Protein AF-A0A7V6AM69-F1 (afdb_monomer_lite)

pLDDT: mean 84.35, std 16.84, range [50.66, 98.56]

Radius of gyration: 23.15 Å; chains: 1; bounding box: 68×23×54 Å

Foldseek 3Di:
DVVVVVVVVVVVVPPPPPPPPPPDDPDDQDAQDKDKAWDADPVRHTFWIKIKGFHDWDQDPVGIKTWIWIWTATPVRHTDDIDIDIDD

Structure (mmCIF, N/CA/C/O backbone):
data_AF-A0A7V6AM69-F1
#
_entry.id   AF-A0A7V6AM69-F1
#
loop_
_atom_site.group_PDB
_atom_site.id
_atom_site.type_symbol
_atom_site.label_atom_id
_atom_site.label_alt_id
_atom_site.label_comp_id
_atom_site.label_asym_id
_atom_site.label_entity_id
_atom_site.label_seq_id
_atom_site.pdbx_PDB_ins_code
_atom_site.Cartn_x
_atom_site.Cartn_y
_atom_site.Cartn_z
_atom_site.occupancy
_atom_site.B_iso_or_equiv
_atom_site.auth_seq_id
_atom_site.auth_comp_id
_atom_site.auth_asym_id
_atom_site.auth_atom_id
_atom_site.pdbx_PDB_model_num
ATOM 1 N N . MET A 1 1 ? -52.709 -13.261 33.079 1.00 50.66 1 MET A N 1
ATOM 2 C CA . MET A 1 1 ? -52.247 -13.429 31.679 1.00 50.66 1 MET A CA 1
ATOM 3 C C . MET A 1 1 ? -51.638 -12.167 31.043 1.00 50.66 1 MET A C 1
ATOM 5 O O . MET A 1 1 ? -50.941 -12.318 30.055 1.00 50.66 1 MET A O 1
ATOM 9 N N . ARG A 1 2 ? -51.813 -10.943 31.586 1.00 54.94 2 ARG A N 1
ATOM 10 C CA . ARG A 1 2 ? -51.232 -9.697 31.017 1.00 54.94 2 ARG A CA 1
ATOM 11 C C . ARG A 1 2 ? -49.728 -9.488 31.259 1.00 54.94 2 ARG A C 1
ATOM 13 O O . ARG A 1 2 ? -49.110 -8.710 30.546 1.00 54.94 2 ARG A O 1
ATOM 20 N N . THR A 1 3 ? -49.139 -10.163 32.243 1.00 55.53 3 THR A N 1
ATOM 21 C CA . THR A 1 3 ? -47.727 -9.987 32.633 1.00 55.53 3 THR A CA 1
ATOM 22 C C . THR A 1 3 ? -46.751 -10.843 31.822 1.00 55.53 3 THR A C 1
ATOM 24 O O . THR A 1 3 ? -45.578 -10.496 31.730 1.00 55.53 3 THR A O 1
ATOM 27 N N . LEU A 1 4 ? -47.226 -11.917 31.179 1.00 55.56 4 LEU A N 1
ATOM 28 C CA . LEU A 1 4 ? -46.379 -12.828 30.397 1.00 55.56 4 LEU A CA 1
ATOM 29 C C . LEU A 1 4 ? -45.942 -12.209 29.054 1.00 55.56 4 LEU A C 1
ATOM 31 O O . LEU A 1 4 ? -44.832 -12.451 28.590 1.00 55.56 4 LEU A O 1
ATOM 35 N N . SER A 1 5 ? -46.778 -11.348 28.464 1.00 58.38 5 SER A N 1
ATOM 36 C CA . SER A 1 5 ? -46.479 -10.676 27.191 1.00 58.38 5 SER A CA 1
ATOM 37 C C . SER A 1 5 ? -45.372 -9.622 27.297 1.00 58.38 5 SER A C 1
ATOM 39 O O . SER A 1 5 ? -44.693 -9.362 26.310 1.00 58.38 5 SER A O 1
ATOM 41 N N . PHE A 1 6 ? -45.158 -9.034 28.479 1.00 58.62 6 PHE A N 1
ATOM 42 C CA . PHE A 1 6 ? -44.131 -8.002 28.668 1.00 58.62 6 PHE A CA 1
ATOM 43 C C . PHE A 1 6 ? -42.716 -8.594 28.728 1.00 58.62 6 PHE A C 1
ATOM 45 O O . PHE A 1 6 ? -41.770 -7.993 28.227 1.00 58.62 6 PHE A O 1
ATOM 52 N N . PHE A 1 7 ? -42.574 -9.806 29.273 1.00 58.25 7 PHE A N 1
ATOM 53 C CA . PHE A 1 7 ? -41.286 -10.502 29.346 1.00 58.25 7 PHE A CA 1
ATOM 54 C C . PHE A 1 7 ? -40.784 -10.968 27.973 1.00 58.25 7 PHE A C 1
ATOM 56 O O . PHE A 1 7 ? -39.580 -10.957 27.722 1.00 58.25 7 PHE A O 1
ATOM 63 N N . LEU A 1 8 ? -41.696 -11.318 27.061 1.00 60.00 8 LEU A N 1
ATOM 64 C CA . LEU A 1 8 ? -41.332 -11.772 25.718 1.00 60.00 8 LEU A CA 1
ATOM 65 C C . LEU A 1 8 ? -40.745 -10.637 24.856 1.00 60.00 8 LEU A C 1
ATOM 67 O O . LEU A 1 8 ? -39.816 -10.872 24.088 1.00 60.00 8 LEU A O 1
ATOM 71 N N . LEU A 1 9 ? -41.234 -9.399 25.019 1.00 59.41 9 LEU A N 1
ATOM 72 C CA . LEU A 1 9 ? -40.724 -8.232 24.284 1.00 59.41 9 LEU A CA 1
ATOM 73 C C . LEU A 1 9 ? -39.308 -7.826 24.725 1.00 59.41 9 LEU A C 1
ATOM 75 O O . LEU A 1 9 ? -38.497 -7.428 23.893 1.00 59.41 9 LEU A O 1
ATOM 79 N N . VAL A 1 10 ? -38.994 -7.954 26.018 1.00 60.78 10 VAL A N 1
ATOM 80 C CA . VAL A 1 10 ? -37.655 -7.640 26.547 1.00 60.78 10 VAL A CA 1
ATOM 81 C C . VAL A 1 10 ? -36.626 -8.666 26.063 1.00 60.78 10 VAL A C 1
ATOM 83 O O . VAL A 1 10 ? -35.532 -8.281 25.655 1.00 60.78 10 VAL A O 1
ATOM 86 N N . ALA A 1 11 ? -36.991 -9.951 26.004 1.00 59.66 11 ALA A N 1
ATOM 87 C CA . ALA A 1 11 ? -36.105 -11.016 25.528 1.00 59.66 11 ALA A CA 1
ATOM 88 C C . ALA A 1 11 ? -35.748 -10.904 24.029 1.00 59.66 11 ALA A C 1
ATOM 90 O O . ALA A 1 11 ? -34.655 -11.292 23.628 1.00 59.66 11 ALA A O 1
ATOM 91 N N . LEU A 1 12 ? -36.632 -10.333 23.203 1.00 59.62 12 LEU A N 1
ATOM 92 C CA . LEU A 1 12 ? -36.369 -10.087 21.776 1.00 59.62 12 LEU A CA 1
ATOM 93 C C . LEU A 1 12 ? -35.448 -8.878 21.530 1.00 59.62 12 LEU A C 1
ATOM 95 O O . LEU A 1 12 ? -34.843 -8.772 20.465 1.00 59.62 12 LEU A O 1
ATOM 99 N N . SER A 1 13 ? -35.314 -7.973 22.504 1.00 60.03 13 SER A N 1
ATOM 100 C CA . SER A 1 13 ? -34.524 -6.741 22.354 1.00 60.03 13 SER A CA 1
ATOM 101 C C . SER A 1 13 ? -33.026 -6.908 22.646 1.00 60.03 13 SER A C 1
ATOM 103 O O . SER A 1 13 ? -32.223 -6.092 22.200 1.00 60.03 13 SER A O 1
ATOM 105 N N . THR A 1 14 ? -32.621 -7.976 23.341 1.00 59.66 14 THR A N 1
ATOM 106 C CA . THR A 1 14 ? -31.222 -8.197 23.752 1.00 59.66 14 THR A CA 1
ATOM 107 C C . THR A 1 14 ? -30.412 -9.060 22.776 1.00 59.66 14 THR A C 1
ATOM 109 O O . THR A 1 14 ? -29.190 -9.118 22.885 1.00 59.66 14 THR A O 1
ATOM 112 N N . GLY A 1 15 ? -31.058 -9.696 21.791 1.00 56.34 15 GLY A N 1
ATOM 113 C CA . GLY A 1 15 ? -30.421 -10.657 20.877 1.00 56.34 15 GLY A CA 1
ATOM 114 C C . GLY A 1 15 ? -29.577 -10.065 19.740 1.00 56.34 15 GLY A C 1
ATOM 115 O O . GLY A 1 15 ? -28.847 -10.804 19.090 1.00 56.34 15 GLY A O 1
ATOM 116 N N . ASN A 1 16 ? -29.635 -8.752 19.491 1.00 55.12 16 ASN A N 1
ATOM 117 C CA . ASN A 1 16 ? -28.973 -8.139 18.327 1.00 55.12 16 ASN A CA 1
ATOM 118 C C . ASN A 1 16 ? -27.566 -7.579 18.602 1.00 55.12 16 ASN A C 1
ATOM 120 O O . ASN A 1 16 ? -26.937 -7.055 17.689 1.00 55.12 16 ASN A O 1
ATOM 124 N N . LEU A 1 17 ? -27.046 -7.675 19.830 1.00 54.22 17 LEU A N 1
ATOM 125 C CA . LEU A 1 17 ? -25.752 -7.067 20.180 1.00 54.22 17 LEU A CA 1
ATOM 126 C C . LEU A 1 17 ? -24.529 -7.933 19.844 1.00 54.22 17 LEU A C 1
ATOM 128 O O . LEU A 1 17 ? -23.410 -7.435 19.910 1.00 54.22 17 LEU A O 1
ATOM 132 N N . LEU A 1 18 ? -24.717 -9.206 19.482 1.00 52.69 18 LEU A N 1
ATOM 133 C CA . LEU A 1 18 ? -23.614 -10.165 19.312 1.00 52.69 18 LEU A CA 1
ATOM 134 C C . LEU A 1 18 ? -23.481 -10.735 17.898 1.00 52.69 18 LEU A C 1
ATOM 136 O O . LEU A 1 18 ? -22.748 -11.698 17.693 1.00 52.69 18 LEU A O 1
ATOM 140 N N . ALA A 1 19 ? -24.109 -10.116 16.898 1.00 53.25 19 ALA A N 1
ATOM 141 C CA . ALA A 1 19 ? -23.722 -10.348 15.510 1.00 53.25 19 ALA A CA 1
ATOM 142 C C . ALA A 1 19 ? -22.432 -9.564 15.204 1.00 53.25 19 ALA A C 1
ATOM 144 O O . ALA A 1 19 ? -22.410 -8.690 14.340 1.00 53.25 19 ALA A O 1
ATOM 145 N N . GLN A 1 20 ? -21.354 -9.843 15.943 1.00 54.44 20 GLN A N 1
ATOM 146 C CA . GLN A 1 20 ? -20.018 -9.426 15.542 1.00 54.44 20 GLN A CA 1
ATOM 147 C C . GLN A 1 20 ? -19.681 -10.261 14.309 1.00 54.44 20 GLN A C 1
ATOM 149 O O . GLN A 1 20 ? -19.243 -11.402 14.412 1.00 54.44 20 GLN A O 1
ATOM 154 N N . GLN A 1 21 ? -20.012 -9.724 13.134 1.00 60.59 21 GLN A N 1
ATOM 155 C CA . GLN A 1 21 ? -19.612 -10.314 11.869 1.00 60.59 21 GLN A CA 1
ATOM 156 C C . GLN A 1 21 ? -18.092 -10.490 11.918 1.00 60.59 21 GLN A C 1
ATOM 158 O O . GLN A 1 21 ? -17.372 -9.539 12.231 1.00 60.59 21 GLN A O 1
ATOM 163 N N . AS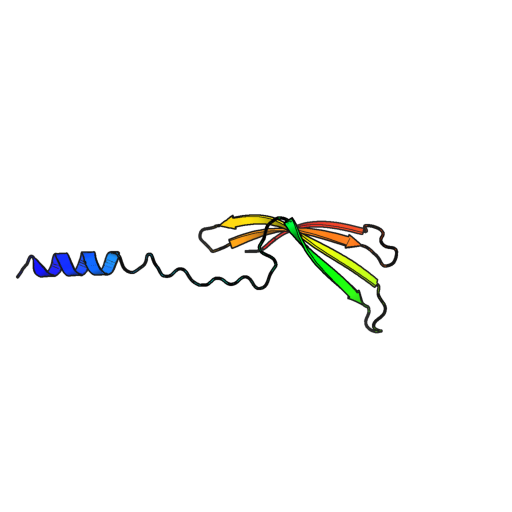P A 1 22 ? -17.613 -11.706 11.652 1.00 58.88 22 ASP A N 1
ATOM 164 C CA . ASP A 1 22 ? -16.190 -11.988 11.470 1.00 58.88 22 ASP A CA 1
ATOM 165 C C . ASP A 1 22 ? -15.711 -11.276 10.193 1.00 58.88 22 ASP A C 1
ATOM 167 O O . ASP A 1 22 ? -15.544 -11.875 9.129 1.00 58.88 22 ASP A O 1
ATOM 171 N N . CYS A 1 23 ? -15.526 -9.958 10.279 1.00 67.00 23 CYS A N 1
ATOM 172 C CA . CYS A 1 23 ? -14.989 -9.123 9.217 1.00 67.00 23 CYS A CA 1
ATOM 173 C C . CYS A 1 23 ? -13.491 -9.397 9.096 1.00 67.00 23 CYS A C 1
ATOM 175 O O . CYS A 1 23 ? -12.654 -8.654 9.612 1.00 67.00 23 CYS A O 1
ATOM 177 N N . LYS A 1 24 ? -13.142 -10.499 8.427 1.00 72.12 24 LYS A N 1
ATOM 178 C CA . LYS A 1 24 ? -11.766 -10.750 8.006 1.00 72.12 24 LYS A CA 1
ATOM 179 C C . LYS A 1 24 ? -11.448 -9.834 6.833 1.00 72.12 24 LYS A C 1
ATOM 181 O O . LYS A 1 24 ? -11.975 -10.003 5.737 1.00 72.12 24 LYS A O 1
ATOM 186 N N . LEU A 1 25 ? -10.584 -8.858 7.082 1.00 74.25 25 LEU A N 1
ATOM 187 C CA . LEU A 1 25 ? -10.026 -8.019 6.033 1.00 74.25 25 LEU A CA 1
ATOM 188 C C . LEU A 1 25 ? -9.065 -8.861 5.185 1.00 74.25 25 LEU A C 1
ATOM 190 O O . LEU A 1 25 ? -8.141 -9.477 5.709 1.00 74.25 25 LEU A O 1
ATOM 194 N N . TYR A 1 26 ? -9.265 -8.857 3.867 1.00 79.06 26 TYR A N 1
ATOM 195 C CA . TYR A 1 26 ? -8.347 -9.460 2.886 1.00 79.06 26 TYR A CA 1
ATOM 196 C C . TYR A 1 26 ? -7.177 -8.529 2.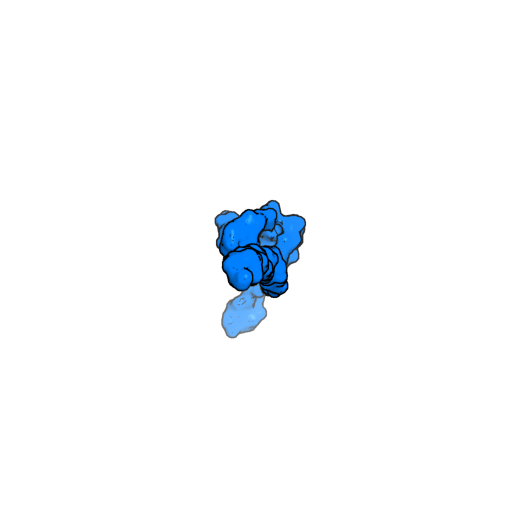535 1.00 79.06 26 TYR A C 1
ATOM 198 O O . TYR A 1 26 ? -6.522 -8.682 1.507 1.00 79.06 26 TYR A O 1
ATOM 206 N N . PHE A 1 27 ? -6.940 -7.535 3.384 1.00 79.19 27 PHE A N 1
ATOM 207 C CA . PHE A 1 27 ? -5.905 -6.532 3.237 1.00 79.19 27 PHE A CA 1
ATOM 208 C C . PHE A 1 27 ? -5.152 -6.394 4.558 1.00 79.19 27 PHE A C 1
ATOM 210 O O . PHE A 1 27 ? -5.680 -6.740 5.617 1.00 79.19 27 PHE A O 1
ATOM 217 N N . LEU A 1 28 ? -3.925 -5.880 4.494 1.00 86.25 28 LEU A N 1
ATOM 218 C CA . LEU A 1 28 ? -3.151 -5.550 5.685 1.00 86.25 28 LEU A CA 1
ATOM 219 C C . LEU A 1 28 ? -3.954 -4.598 6.574 1.00 86.25 28 LEU A C 1
ATOM 221 O O . LEU A 1 28 ? -4.321 -3.509 6.144 1.00 86.25 28 LEU A O 1
ATOM 225 N N . ASP A 1 29 ? -4.224 -5.002 7.811 1.00 85.31 29 ASP A N 1
ATOM 226 C CA . ASP A 1 29 ? -5.089 -4.252 8.723 1.00 85.31 29 ASP A CA 1
ATOM 227 C C . ASP A 1 29 ? -4.374 -3.802 10.002 1.00 85.31 29 ASP A C 1
ATOM 229 O O . ASP A 1 29 ? -4.954 -3.114 10.841 1.00 85.31 29 ASP A O 1
ATOM 233 N N . LYS A 1 30 ? -3.100 -4.162 10.164 1.00 91.19 30 LYS A N 1
ATOM 234 C CA . LYS A 1 30 ? -2.288 -3.737 11.300 1.00 91.19 30 LYS A CA 1
ATOM 235 C C . LYS A 1 30 ? -1.585 -2.417 10.970 1.00 91.19 30 LYS A C 1
ATOM 237 O O . LYS A 1 30 ? -0.784 -2.401 10.034 1.00 91.19 30 LYS A O 1
ATOM 242 N N . PRO A 1 31 ? -1.794 -1.331 11.735 1.00 95.56 31 PRO A N 1
ATOM 243 C CA . PRO A 1 31 ? -1.010 -0.109 11.570 1.00 95.56 31 PRO A CA 1
ATOM 244 C C . PRO A 1 31 ? 0.499 -0.387 11.612 1.00 95.56 31 PRO A C 1
ATOM 246 O O . PRO A 1 31 ? 0.975 -1.171 12.436 1.00 95.56 31 PRO A O 1
ATOM 249 N N . GLY A 1 32 ? 1.240 0.227 10.693 1.00 95.69 32 GLY A N 1
ATOM 250 C CA . GLY A 1 32 ? 2.673 0.023 10.486 1.00 95.69 32 GLY A CA 1
ATOM 251 C C . GLY A 1 32 ? 3.040 -1.190 9.627 1.00 95.69 32 GLY A C 1
ATOM 252 O O . GLY A 1 32 ? 4.202 -1.319 9.255 1.00 95.69 32 GLY A O 1
ATOM 253 N N . SER A 1 33 ? 2.091 -2.070 9.287 1.00 95.56 33 SER A N 1
ATOM 254 C CA . SER A 1 33 ? 2.354 -3.130 8.308 1.00 95.56 33 SER A CA 1
ATOM 255 C C . SER A 1 33 ? 2.416 -2.568 6.889 1.00 95.56 33 SER A C 1
ATOM 257 O O . SER A 1 33 ? 1.741 -1.582 6.570 1.00 95.56 33 SER A O 1
ATOM 259 N N . SER A 1 34 ? 3.232 -3.204 6.048 1.00 96.00 34 SER A N 1
ATOM 260 C CA . SER A 1 34 ? 3.407 -2.824 4.653 1.00 96.00 34 SER A CA 1
ATOM 261 C C . SER A 1 34 ? 3.420 -4.028 3.715 1.00 96.00 34 SER A C 1
ATOM 263 O O . SER A 1 34 ? 3.785 -5.139 4.103 1.00 96.00 34 SER A O 1
ATOM 265 N N . ALA A 1 35 ? 2.992 -3.792 2.476 1.00 94.88 35 ALA A N 1
ATOM 266 C CA . ALA A 1 35 ? 3.095 -4.728 1.364 1.00 94.88 35 ALA A CA 1
ATOM 267 C C . ALA A 1 35 ? 3.815 -4.050 0.200 1.00 94.88 35 ALA A C 1
ATOM 269 O O . ALA A 1 35 ? 3.542 -2.888 -0.114 1.00 94.88 35 ALA A O 1
ATOM 270 N N . GLU A 1 36 ? 4.707 -4.799 -0.440 1.00 96.75 36 GLU A N 1
ATOM 271 C CA . GLU A 1 36 ? 5.408 -4.394 -1.652 1.00 96.75 36 GLU A CA 1
ATOM 272 C C . GLU A 1 36 ? 4.805 -5.132 -2.850 1.00 96.75 36 GLU A C 1
ATOM 274 O O . GLU A 1 36 ? 4.684 -6.357 -2.848 1.00 96.75 36 GLU A O 1
ATOM 279 N N . TYR A 1 37 ? 4.405 -4.373 -3.865 1.00 95.88 37 TYR A N 1
ATOM 280 C CA . TYR A 1 37 ? 3.838 -4.883 -5.106 1.00 95.88 37 TYR A CA 1
ATOM 281 C C . TYR A 1 37 ? 4.783 -4.545 -6.250 1.00 95.88 37 TYR A C 1
ATOM 283 O O . TYR A 1 37 ? 4.999 -3.372 -6.549 1.00 95.88 37 TYR A O 1
ATOM 291 N N . HIS A 1 38 ? 5.331 -5.567 -6.900 1.00 97.88 38 HIS A N 1
ATOM 292 C CA . HIS A 1 38 ? 6.179 -5.399 -8.076 1.00 97.88 38 HIS A CA 1
ATOM 293 C C . HIS A 1 38 ? 5.314 -5.317 -9.334 1.00 97.88 38 HIS A C 1
ATOM 295 O O . HIS A 1 38 ? 4.375 -6.095 -9.516 1.00 97.88 38 HIS A O 1
ATOM 301 N N . HIS A 1 39 ? 5.639 -4.371 -10.205 1.00 97.31 39 HIS A N 1
ATOM 302 C CA . HIS A 1 39 ? 4.942 -4.128 -11.458 1.00 97.31 39 HIS A CA 1
ATOM 303 C C . HIS A 1 39 ? 5.776 -4.652 -12.622 1.00 97.31 39 HIS A C 1
ATOM 305 O O . HIS A 1 39 ? 6.993 -4.451 -12.673 1.00 97.31 39 HIS A O 1
ATOM 311 N N . PHE A 1 40 ? 5.103 -5.314 -13.558 1.00 97.81 40 PHE A N 1
ATOM 312 C CA . PHE A 1 40 ? 5.706 -5.864 -14.761 1.00 97.81 40 PHE A CA 1
ATOM 313 C C . PHE A 1 40 ? 4.878 -5.454 -15.978 1.00 97.81 40 PHE A C 1
ATOM 315 O O . PHE A 1 40 ? 3.655 -5.324 -15.886 1.00 97.81 40 PHE A O 1
ATOM 322 N N . ASP A 1 41 ? 5.538 -5.238 -17.113 1.00 96.81 41 ASP A N 1
ATOM 323 C CA . ASP A 1 41 ? 4.854 -4.998 -18.381 1.00 96.81 41 ASP A CA 1
ATOM 324 C C . ASP A 1 41 ? 4.300 -6.303 -18.989 1.00 96.81 41 ASP A C 1
ATOM 326 O O . ASP A 1 41 ? 4.485 -7.402 -18.463 1.00 96.81 41 ASP A O 1
ATOM 330 N N . GLY A 1 42 ? 3.629 -6.200 -20.141 1.00 98.06 42 GLY A N 1
ATOM 331 C CA . GLY A 1 42 ? 3.076 -7.361 -20.853 1.00 98.06 42 GLY A CA 1
ATOM 332 C C . GLY A 1 42 ? 4.116 -8.361 -21.384 1.00 98.06 42 GLY A C 1
ATOM 333 O O . GLY A 1 42 ? 3.732 -9.344 -22.009 1.00 98.06 42 GLY A O 1
ATOM 334 N N . LYS A 1 43 ? 5.415 -8.110 -21.181 1.00 97.94 43 LYS A N 1
ATOM 335 C CA . LYS A 1 43 ? 6.535 -9.002 -21.509 1.00 97.94 43 LYS A CA 1
ATOM 336 C C . LYS A 1 43 ? 7.256 -9.495 -20.250 1.00 97.94 43 LYS A C 1
ATOM 338 O O . LYS A 1 43 ? 8.400 -9.931 -20.349 1.00 97.94 43 LYS A O 1
ATOM 343 N N . GLU A 1 44 ? 6.618 -9.382 -19.086 1.00 97.25 44 GLU A N 1
ATOM 344 C CA . GLU A 1 44 ? 7.172 -9.763 -17.782 1.00 97.25 44 GLU A CA 1
ATOM 345 C C . GLU A 1 44 ? 8.428 -8.966 -17.385 1.00 97.25 44 GLU A C 1
ATOM 347 O O . GLU A 1 44 ? 9.192 -9.375 -16.509 1.00 97.25 44 GLU A O 1
ATOM 352 N N . LYS A 1 45 ? 8.664 -7.795 -17.992 1.00 97.88 45 LYS A N 1
ATOM 353 C CA . LYS A 1 45 ? 9.785 -6.935 -17.610 1.00 97.88 45 LYS A CA 1
ATOM 354 C C . LYS A 1 45 ? 9.394 -6.072 -16.419 1.00 97.88 45 LYS A C 1
ATOM 356 O O . LYS A 1 45 ? 8.379 -5.385 -16.468 1.00 97.88 45 LYS A O 1
ATOM 361 N N . TYR A 1 46 ? 10.236 -6.051 -15.387 1.00 97.62 46 TYR A N 1
ATOM 362 C CA . TYR A 1 46 ? 10.048 -5.194 -14.214 1.00 97.62 46 TYR A CA 1
ATOM 363 C C . TYR A 1 46 ? 10.008 -3.706 -14.601 1.00 97.62 46 TYR A C 1
ATOM 365 O O . TYR A 1 46 ? 10.909 -3.208 -15.284 1.00 97.62 46 TYR A O 1
ATOM 373 N N . THR A 1 47 ? 8.971 -2.999 -14.151 1.00 98.06 47 THR A N 1
ATOM 374 C CA . THR A 1 47 ? 8.755 -1.568 -14.428 1.00 98.06 47 THR A CA 1
ATOM 375 C C . THR A 1 47 ? 8.812 -0.689 -13.183 1.00 98.06 47 THR A C 1
ATOM 377 O O . THR A 1 47 ? 8.796 0.532 -13.312 1.00 98.06 47 THR A O 1
ATOM 380 N N . GLY A 1 48 ? 8.868 -1.284 -11.993 1.00 98.25 48 GLY A N 1
ATOM 381 C CA . GLY A 1 48 ? 8.873 -0.563 -10.725 1.00 98.25 48 GLY A CA 1
ATOM 382 C C . GLY A 1 48 ? 8.045 -1.269 -9.663 1.00 98.25 48 GLY A C 1
ATOM 383 O O . GLY A 1 48 ? 7.608 -2.407 -9.845 1.00 98.25 48 GLY A O 1
ATOM 384 N N . LYS A 1 49 ? 7.798 -0.580 -8.555 1.00 98.56 49 LYS A N 1
ATOM 385 C CA . LYS A 1 49 ? 7.061 -1.136 -7.420 1.00 98.56 49 LYS A CA 1
ATOM 386 C C . LYS A 1 49 ? 6.207 -0.100 -6.714 1.00 98.56 49 LYS A C 1
ATOM 388 O O . LYS A 1 49 ? 6.471 1.097 -6.795 1.00 98.56 49 LYS A O 1
ATOM 393 N N . SER A 1 50 ? 5.227 -0.566 -5.956 1.00 97.94 50 SER A N 1
ATOM 394 C CA . SER A 1 50 ? 4.523 0.247 -4.971 1.00 97.94 50 SER A CA 1
ATOM 395 C C . SER A 1 50 ? 4.625 -0.370 -3.587 1.00 97.94 50 SER A C 1
ATOM 397 O O . SER A 1 50 ? 4.513 -1.581 -3.414 1.00 97.94 50 SER A O 1
ATOM 399 N N . VAL A 1 51 ? 4.839 0.483 -2.592 1.00 97.69 51 VAL A N 1
ATOM 400 C CA . VAL A 1 51 ? 4.844 0.114 -1.179 1.00 97.69 51 VAL A CA 1
ATOM 401 C C . VAL A 1 51 ? 3.616 0.739 -0.540 1.00 97.69 51 VAL A C 1
ATOM 403 O O . VAL A 1 51 ? 3.496 1.964 -0.486 1.00 97.69 51 VAL A O 1
ATOM 406 N N . MET A 1 52 ? 2.701 -0.105 -0.070 1.00 96.69 52 MET A N 1
ATOM 407 C 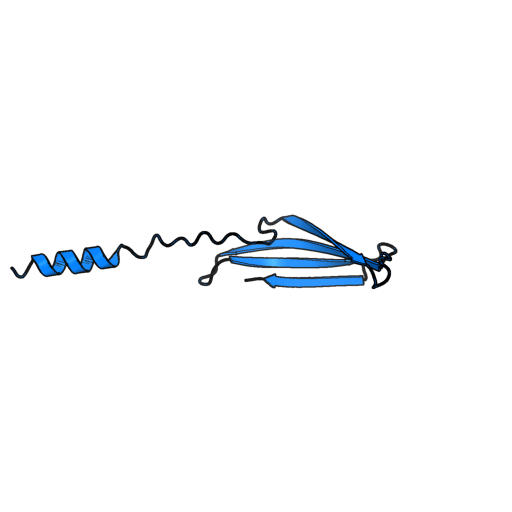CA . MET A 1 52 ? 1.500 0.310 0.650 1.00 96.69 52 MET A CA 1
ATOM 408 C C . MET A 1 52 ? 1.707 0.096 2.140 1.00 96.69 52 MET A C 1
ATOM 410 O O . MET A 1 52 ? 2.005 -1.020 2.552 1.00 96.69 52 MET A O 1
ATOM 414 N N . THR A 1 53 ? 1.524 1.140 2.942 1.00 97.00 53 THR A N 1
ATOM 415 C CA . THR A 1 53 ? 1.688 1.100 4.399 1.00 97.00 53 THR A CA 1
ATOM 416 C C . THR A 1 53 ? 0.395 1.506 5.088 1.00 97.00 53 THR A C 1
ATOM 418 O O . THR A 1 53 ? -0.166 2.565 4.799 1.00 97.00 53 THR A O 1
ATOM 421 N N . VAL A 1 54 ? -0.063 0.697 6.043 1.00 96.75 54 VAL A N 1
ATOM 422 C CA . VAL A 1 54 ? -1.224 1.031 6.875 1.00 96.75 54 VAL A CA 1
ATOM 423 C C . VAL A 1 54 ? -0.816 2.105 7.880 1.00 96.75 54 VAL A C 1
ATOM 425 O O . VAL A 1 54 ? -0.054 1.840 8.808 1.00 96.75 54 VAL A O 1
ATOM 428 N N . LYS A 1 55 ? -1.321 3.328 7.722 1.00 97.00 55 LYS A N 1
ATOM 429 C CA . LYS A 1 55 ? -1.032 4.447 8.631 1.00 97.00 55 LYS A CA 1
ATOM 430 C C . LYS A 1 55 ? -1.955 4.446 9.838 1.00 97.00 55 LYS A C 1
ATOM 432 O O . LYS A 1 55 ? -1.507 4.727 10.944 1.00 97.00 55 LYS A O 1
ATOM 437 N N . ASN A 1 56 ? -3.230 4.127 9.629 1.00 95.75 56 ASN A N 1
ATOM 438 C CA . ASN A 1 56 ? -4.229 4.130 10.689 1.00 95.75 56 ASN A CA 1
ATOM 439 C C . ASN A 1 56 ? -5.330 3.091 10.436 1.00 95.75 56 ASN A C 1
ATOM 441 O O . ASN A 1 56 ? -5.610 2.754 9.286 1.00 95.75 56 ASN A O 1
ATOM 445 N N . LYS A 1 57 ? -5.965 2.624 11.517 1.00 93.50 57 LYS A N 1
ATOM 446 C CA . LYS A 1 57 ? -7.141 1.748 11.506 1.00 93.50 57 LYS A CA 1
ATOM 447 C C . LYS A 1 57 ? -8.177 2.297 12.484 1.00 93.50 57 LYS A C 1
ATOM 449 O O . LYS A 1 57 ? -7.907 2.382 13.679 1.00 93.50 57 LYS A O 1
ATOM 454 N N . THR A 1 58 ? -9.363 2.614 11.980 1.00 92.44 58 THR A N 1
ATOM 455 C CA . THR A 1 58 ? -10.460 3.199 12.758 1.00 92.44 58 THR A CA 1
ATOM 456 C C . THR A 1 58 ? -11.718 2.360 12.589 1.00 92.44 58 THR A C 1
ATOM 458 O O . THR A 1 58 ? -12.115 2.056 11.467 1.00 92.44 58 THR A O 1
ATOM 461 N N . SER A 1 59 ? -12.379 2.009 13.691 1.00 89.88 59 SER A N 1
ATOM 462 C CA . SER A 1 59 ? -13.719 1.418 13.633 1.00 89.88 59 SER A CA 1
ATOM 463 C C . SER A 1 59 ? -14.751 2.502 13.317 1.00 89.88 59 SER A C 1
ATOM 465 O O . SER A 1 59 ? -14.806 3.527 13.994 1.00 89.88 59 SER A O 1
ATOM 467 N N . ILE A 1 60 ? -15.576 2.269 12.303 1.00 89.06 60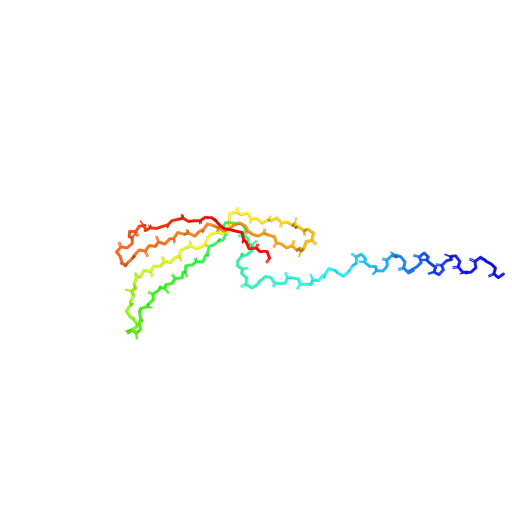 ILE A N 1
ATOM 468 C CA . ILE A 1 60 ? -16.682 3.137 11.886 1.00 89.06 60 ILE A CA 1
ATOM 469 C C . ILE A 1 60 ? -18.003 2.356 11.975 1.00 89.06 60 ILE A C 1
ATOM 471 O O . ILE A 1 60 ? -17.970 1.126 12.006 1.00 89.06 60 ILE A O 1
ATOM 475 N N . PRO A 1 61 ? -19.182 3.009 11.972 1.00 85.69 61 PRO A N 1
ATOM 476 C CA . PRO A 1 61 ? -20.460 2.291 12.028 1.00 85.69 61 PRO A CA 1
ATOM 477 C C . PRO A 1 61 ? -20.637 1.232 10.926 1.00 85.69 61 PRO A C 1
ATOM 479 O O . PRO A 1 61 ? -21.335 0.247 11.134 1.00 85.69 61 PRO A O 1
ATOM 482 N N . ALA A 1 62 ? -19.989 1.425 9.772 1.00 83.75 62 ALA A N 1
ATOM 483 C CA . ALA A 1 62 ? -20.031 0.512 8.630 1.00 83.75 62 ALA A CA 1
ATOM 484 C C . ALA A 1 62 ? -18.971 -0.612 8.662 1.00 83.75 62 ALA A C 1
ATOM 486 O O . ALA A 1 62 ? -18.951 -1.428 7.748 1.00 83.75 62 ALA A O 1
ATOM 487 N N . GLY A 1 63 ? -18.085 -0.661 9.666 1.00 86.50 63 GLY A N 1
ATOM 488 C CA . GLY A 1 63 ? -16.998 -1.641 9.738 1.00 86.50 63 GLY A CA 1
ATOM 489 C C . GLY A 1 63 ? -15.651 -1.017 10.095 1.00 86.50 63 GLY A C 1
ATOM 490 O O . GLY A 1 63 ? -15.523 -0.313 11.097 1.00 86.50 63 GLY A O 1
ATOM 491 N N . ILE A 1 64 ? -14.624 -1.295 9.294 1.00 89.44 64 ILE A N 1
ATOM 492 C CA . ILE A 1 64 ? -13.253 -0.837 9.539 1.00 89.44 64 ILE A CA 1
ATOM 493 C C . ILE A 1 64 ? -12.838 0.102 8.415 1.00 89.44 64 ILE A C 1
ATOM 495 O O . ILE A 1 64 ? -12.893 -0.267 7.255 1.00 89.44 64 ILE A O 1
ATOM 499 N N . GLN A 1 65 ? -12.340 1.280 8.772 1.00 91.31 65 GLN A N 1
ATOM 500 C CA . GLN A 1 65 ? -11.668 2.180 7.848 1.00 91.31 65 GLN A CA 1
ATOM 501 C C . GLN A 1 65 ? -10.152 2.105 8.053 1.00 91.31 65 GLN A C 1
ATOM 503 O O . GLN A 1 65 ? -9.659 2.287 9.168 1.00 91.31 65 GLN A O 1
ATOM 508 N N . LEU A 1 66 ? -9.407 1.878 6.976 1.00 93.75 66 LEU A N 1
ATOM 509 C CA . LEU A 1 66 ? -7.948 1.919 6.942 1.00 93.75 66 LEU A CA 1
ATOM 510 C C . LEU A 1 66 ? -7.482 3.164 6.189 1.00 93.75 66 LEU A C 1
ATOM 512 O O . LEU A 1 66 ? -7.968 3.440 5.097 1.00 93.75 66 LEU A O 1
ATOM 516 N N . THR A 1 67 ? -6.506 3.883 6.739 1.00 95.88 67 THR A N 1
ATOM 517 C CA . THR A 1 67 ? -5.770 4.927 6.011 1.00 95.88 67 THR A CA 1
ATOM 518 C C . THR A 1 67 ? -4.471 4.325 5.497 1.00 95.88 67 THR A C 1
ATOM 520 O O . THR A 1 67 ? -3.644 3.884 6.298 1.00 95.88 67 THR A O 1
ATOM 523 N N . ILE A 1 68 ? -4.285 4.310 4.180 1.00 96.38 68 ILE A N 1
ATOM 524 C CA . ILE A 1 68 ? -3.134 3.711 3.504 1.00 96.38 68 ILE A CA 1
ATOM 525 C C . ILE A 1 68 ? -2.300 4.804 2.845 1.00 96.38 68 ILE A C 1
ATOM 527 O O . ILE A 1 68 ? -2.830 5.623 2.098 1.00 96.38 68 ILE A O 1
ATOM 531 N N . GLU A 1 69 ? -0.992 4.783 3.084 1.00 97.75 69 GLU A N 1
ATOM 532 C CA . GLU A 1 69 ? -0.010 5.538 2.304 1.00 97.75 69 GLU A CA 1
ATOM 533 C C . GLU A 1 69 ? 0.567 4.610 1.236 1.00 97.75 69 GLU A C 1
ATOM 535 O O . GLU A 1 69 ? 1.101 3.550 1.559 1.00 97.75 69 GLU A O 1
ATOM 540 N N . SER A 1 70 ? 0.460 4.993 -0.030 1.00 97.50 70 SER A N 1
ATOM 541 C CA . SER A 1 70 ? 1.078 4.291 -1.152 1.00 97.50 70 SER A CA 1
ATOM 542 C C . SER A 1 70 ? 2.185 5.149 -1.734 1.00 97.50 70 SER A C 1
ATOM 544 O O . SER A 1 70 ? 1.950 6.296 -2.118 1.00 97.50 70 SER A O 1
ATOM 546 N N . THR A 1 71 ? 3.387 4.589 -1.811 1.00 98.38 71 THR A N 1
ATOM 547 C CA . THR A 1 71 ? 4.523 5.188 -2.512 1.00 98.38 71 THR A CA 1
ATOM 548 C C . THR A 1 71 ? 4.868 4.336 -3.722 1.00 98.38 71 THR A C 1
ATOM 550 O O . THR A 1 71 ? 5.072 3.135 -3.580 1.00 98.38 71 THR A O 1
ATOM 553 N N . SER A 1 72 ? 4.941 4.951 -4.900 1.00 98.06 72 SER A N 1
ATOM 554 C CA . SER A 1 72 ? 5.383 4.299 -6.136 1.00 98.06 72 SER A CA 1
ATOM 555 C C . SER A 1 72 ? 6.831 4.655 -6.447 1.00 98.06 72 SER A C 1
ATOM 557 O O . SER A 1 72 ? 7.263 5.790 -6.232 1.00 98.06 72 SER A O 1
ATOM 559 N N . TYR A 1 73 ? 7.547 3.670 -6.967 1.00 98.44 73 TYR A N 1
ATOM 560 C CA . TYR A 1 73 ? 8.933 3.741 -7.393 1.00 98.44 73 TYR A CA 1
ATOM 561 C C . TYR A 1 73 ? 9.021 3.233 -8.828 1.00 98.44 73 TYR A C 1
ATOM 563 O O . TYR A 1 73 ? 8.314 2.284 -9.186 1.00 98.44 73 TYR A O 1
ATOM 571 N N . ASP A 1 74 ? 9.866 3.845 -9.648 1.00 97.69 74 ASP A N 1
ATOM 572 C CA . ASP A 1 74 ? 10.165 3.311 -10.973 1.00 97.69 74 ASP A CA 1
ATOM 573 C C . ASP A 1 74 ? 11.164 2.139 -10.909 1.00 97.69 74 ASP A C 1
ATOM 575 O O . ASP A 1 74 ? 11.506 1.613 -9.844 1.00 97.69 74 ASP A O 1
ATOM 579 N N . LYS A 1 75 ? 11.598 1.678 -12.083 1.00 97.31 75 LYS A N 1
ATOM 580 C CA . LYS A 1 75 ? 12.553 0.574 -12.226 1.00 97.31 75 LYS A CA 1
ATOM 581 C C . LYS A 1 75 ? 13.950 0.877 -11.662 1.00 97.31 75 LYS A C 1
ATOM 583 O O . LYS A 1 75 ? 14.699 -0.069 -11.447 1.00 97.31 75 LYS A O 1
ATOM 588 N N . ASP A 1 76 ? 14.287 2.151 -11.469 1.00 97.81 76 ASP A N 1
ATOM 589 C CA . ASP A 1 76 ? 15.583 2.625 -10.976 1.00 97.81 76 ASP A CA 1
ATOM 590 C C . ASP A 1 76 ? 15.512 2.975 -9.472 1.00 97.81 76 ASP A C 1
ATOM 592 O O . ASP A 1 76 ? 16.444 3.545 -8.914 1.00 97.81 76 ASP A O 1
ATOM 596 N N . GLU A 1 77 ? 14.414 2.587 -8.809 1.00 96.31 77 GLU A N 1
ATOM 597 C CA . GLU A 1 77 ? 14.101 2.867 -7.402 1.00 96.31 77 GLU A CA 1
ATOM 598 C C . GLU A 1 77 ? 13.878 4.353 -7.080 1.00 96.31 77 GLU A C 1
ATOM 600 O O . GLU A 1 77 ? 13.821 4.739 -5.908 1.00 96.31 77 GLU A O 1
ATOM 605 N N . GLU A 1 78 ? 13.659 5.195 -8.093 1.00 97.69 78 GLU A N 1
ATOM 606 C CA . GLU A 1 78 ? 13.311 6.592 -7.868 1.00 97.69 78 GLU A CA 1
ATOM 607 C C . GLU A 1 78 ? 11.835 6.718 -7.483 1.00 97.69 78 GLU A C 1
ATOM 609 O O . GLU A 1 78 ? 10.938 6.156 -8.120 1.00 97.69 78 GLU A O 1
ATOM 614 N N . LYS A 1 79 ? 11.559 7.471 -6.410 1.00 97.31 79 LYS A N 1
ATOM 615 C CA . LYS A 1 79 ? 10.188 7.757 -5.975 1.00 97.31 79 LYS A CA 1
ATOM 616 C C . LYS A 1 79 ? 9.497 8.607 -7.041 1.00 97.31 79 LYS A C 1
ATOM 618 O O . LYS A 1 79 ? 9.866 9.757 -7.255 1.00 97.31 79 LYS A O 1
ATOM 623 N N . THR A 1 80 ? 8.424 8.081 -7.616 1.00 96.88 80 THR A N 1
ATOM 624 C CA . THR A 1 80 ? 7.638 8.778 -8.643 1.00 96.88 80 THR A CA 1
ATOM 625 C C . THR A 1 80 ? 6.395 9.443 -8.071 1.00 96.88 80 THR A C 1
ATOM 627 O O . THR A 1 80 ? 5.998 10.519 -8.514 1.00 96.88 80 THR A O 1
ATOM 630 N N . PHE A 1 81 ? 5.765 8.818 -7.074 1.00 96.00 81 PHE A N 1
ATOM 631 C CA . PHE A 1 81 ? 4.493 9.292 -6.543 1.00 96.00 81 PHE A CA 1
ATOM 632 C C . PHE A 1 81 ? 4.272 8.852 -5.097 1.00 9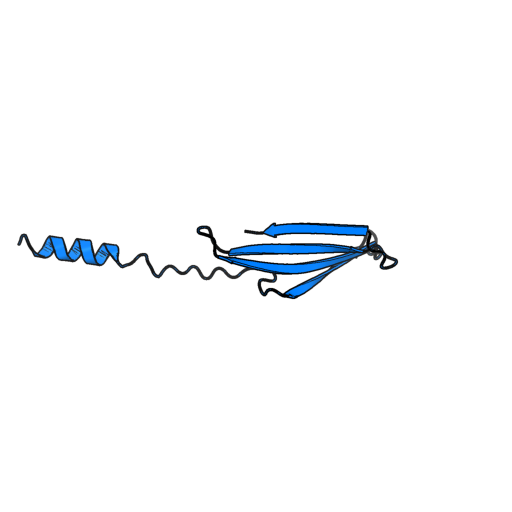6.00 81 PHE A C 1
ATOM 634 O O . PHE A 1 81 ? 4.764 7.815 -4.649 1.00 96.00 81 PHE A O 1
ATOM 641 N N . THR A 1 82 ? 3.517 9.642 -4.338 1.00 97.50 82 THR A N 1
ATOM 642 C CA . THR A 1 82 ? 3.043 9.268 -3.003 1.00 97.50 82 THR A CA 1
ATOM 643 C C . THR A 1 82 ? 1.624 9.783 -2.817 1.00 97.50 82 THR A C 1
ATOM 645 O O . THR A 1 82 ? 1.351 10.948 -3.093 1.00 97.50 82 THR A O 1
ATOM 648 N N . ASN A 1 83 ? 0.729 8.921 -2.341 1.00 96.94 83 ASN A N 1
ATOM 649 C CA . ASN A 1 83 ? -0.664 9.261 -2.082 1.00 96.94 83 ASN A CA 1
ATOM 650 C C . ASN A 1 83 ? -1.167 8.607 -0.796 1.00 96.94 83 ASN A C 1
ATOM 652 O O . ASN A 1 83 ? -0.726 7.519 -0.434 1.00 96.94 83 ASN A O 1
ATOM 656 N N . ASN A 1 84 ? -2.133 9.256 -0.151 1.00 97.00 84 ASN A N 1
ATOM 657 C CA . ASN A 1 84 ? -2.863 8.720 0.987 1.00 97.00 84 ASN A CA 1
ATOM 658 C C . ASN A 1 84 ? -4.326 8.505 0.595 1.00 97.00 84 ASN A C 1
ATOM 660 O O . ASN A 1 84 ? -4.956 9.407 0.047 1.00 97.00 84 ASN A O 1
ATOM 664 N N . PHE A 1 85 ? -4.874 7.327 0.883 1.00 94.62 85 PHE A N 1
ATOM 665 C CA . PHE A 1 85 ? -6.274 7.011 0.602 1.00 94.62 85 PHE A CA 1
ATOM 666 C C . PHE A 1 85 ? -6.908 6.183 1.718 1.00 94.62 85 PHE A C 1
ATOM 668 O O . PHE A 1 85 ? -6.222 5.582 2.545 1.00 94.62 85 PHE A O 1
ATOM 675 N N . GLU A 1 86 ? -8.238 6.171 1.743 1.00 93.38 86 GLU A N 1
ATOM 676 C CA . GLU A 1 86 ? -9.025 5.411 2.709 1.00 93.38 86 GLU A CA 1
ATOM 677 C C . GLU A 1 86 ? -9.651 4.183 2.049 1.00 93.38 86 GLU A C 1
ATOM 679 O O . GLU A 1 86 ? -10.184 4.269 0.943 1.00 93.38 86 GLU A O 1
ATOM 684 N N . VAL A 1 87 ? -9.621 3.055 2.752 1.00 88.75 87 VAL A N 1
ATOM 685 C CA . VAL A 1 87 ? -10.329 1.820 2.389 1.00 88.75 87 VAL A CA 1
ATOM 686 C C . VAL A 1 87 ? -11.327 1.519 3.503 1.00 88.75 87 VAL A C 1
ATOM 688 O O . VAL A 1 87 ? -10.966 1.648 4.671 1.00 88.75 87 VAL A O 1
ATOM 691 N N . LYS A 1 88 ? -12.569 1.177 3.160 1.00 86.19 88 LYS A N 1
ATOM 692 C CA . LYS A 1 88 ? -13.665 0.896 4.103 1.00 86.19 88 LYS A CA 1
ATOM 693 C C . LYS A 1 88 ? -14.262 -0.473 3.820 1.00 86.19 88 LYS A C 1
ATOM 695 O O . LYS A 1 88 ? -14.244 -0.852 2.627 1.00 86.19 88 LYS A O 1
#

Secondary st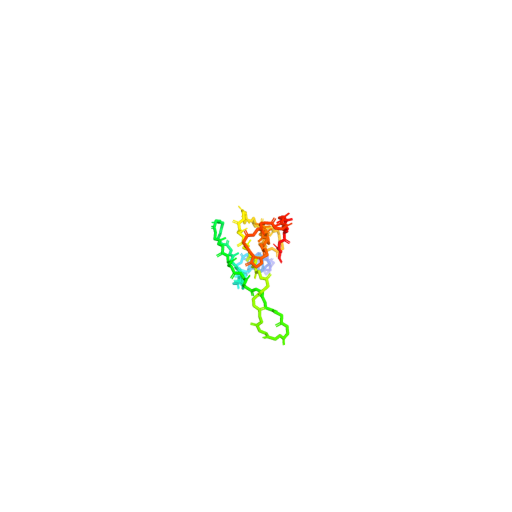ructure (DSSP, 8-state):
--SHHHHHHHHHHSTTS--------SS--STT-EEEEEEE-TTS-EEEEEEEEEEEEEEETTEEEEEEEEEEEETTS-EEEEEEEEE-

Sequence (88 aa):
MRTLSFFLLVALSTGNLLAQQDCKLYFLDKPGSSAEYHHFDGKEKYTGKSVMTVKNKTSIPAGIQLTIESTSYDKDEEKTFTNNFEVK